Protein AF-A0A833PJH7-F1 (afdb_monomer_lite)

Foldseek 3Di:
DWDADPVQQWIADPPDPQWDWDWDDDPNFIKIKIWTARNVHRVDIWIFMDGADPVCRPVNVVCRSPPTDTDPPDDPPPPD

Structure (mmCIF, N/CA/C/O backbone):
data_AF-A0A833PJH7-F1
#
_entry.id   AF-A0A833PJH7-F1
#
loop_
_atom_site.group_PDB
_atom_site.id
_atom_site.type_symbol
_atom_site.label_atom_id
_atom_site.label_alt_id
_atom_site.label_comp_id
_atom_site.label_asym_id
_atom_site.label_entity_id
_atom_site.label_seq_id
_atom_site.pdbx_PDB_ins_code
_atom_site.Cartn_x
_atom_site.Cartn_y
_atom_site.Cartn_z
_atom_site.occupancy
_atom_site.B_iso_or_equiv
_atom_site.auth_seq_id
_atom_site.auth_comp_id
_atom_site.auth_asym_id
_atom_site.auth_atom_id
_atom_site.pdbx_PDB_model_num
ATOM 1 N N . MET A 1 1 ? -6.851 3.728 -11.181 1.00 67.50 1 MET A N 1
ATOM 2 C CA . MET A 1 1 ? -6.439 4.711 -10.170 1.00 67.50 1 MET A CA 1
ATOM 3 C C . MET A 1 1 ? -4.950 4.570 -9.991 1.00 67.50 1 MET A C 1
ATOM 5 O O . MET A 1 1 ? -4.473 3.479 -9.694 1.00 67.50 1 MET A O 1
ATOM 9 N N . ALA A 1 2 ? -4.236 5.668 -10.212 1.00 73.81 2 ALA A N 1
ATOM 10 C CA . ALA A 1 2 ? -2.807 5.751 -9.976 1.00 73.81 2 ALA A CA 1
ATOM 11 C C . ALA A 1 2 ? -2.559 6.786 -8.875 1.00 73.81 2 ALA A C 1
ATOM 13 O O . ALA A 1 2 ? -3.089 7.894 -8.947 1.00 73.81 2 ALA A O 1
ATOM 14 N N . LEU A 1 3 ? -1.792 6.412 -7.854 1.00 80.56 3 LEU A N 1
ATOM 15 C CA . LEU A 1 3 ? -1.382 7.278 -6.753 1.00 80.56 3 LEU A CA 1
ATOM 16 C C . LEU A 1 3 ? 0.135 7.406 -6.764 1.00 80.56 3 LEU A C 1
ATOM 18 O O . LEU A 1 3 ? 0.858 6.417 -6.880 1.00 80.56 3 LEU A O 1
ATOM 22 N N . VAL A 1 4 ? 0.617 8.635 -6.627 1.00 80.50 4 VAL A N 1
ATOM 23 C CA . VAL A 1 4 ? 2.046 8.947 -6.615 1.00 80.50 4 VAL A CA 1
ATOM 24 C C . VAL A 1 4 ? 2.331 9.780 -5.384 1.00 80.50 4 VAL A C 1
ATOM 26 O O . VAL A 1 4 ? 1.644 10.771 -5.148 1.00 80.50 4 VAL A O 1
ATOM 29 N N . ILE A 1 5 ? 3.355 9.400 -4.625 1.00 78.25 5 ILE A N 1
ATOM 30 C CA . ILE A 1 5 ? 3.893 10.250 -3.564 1.00 78.25 5 ILE A CA 1
ATOM 31 C C . ILE A 1 5 ? 5.307 10.703 -3.929 1.00 78.25 5 ILE A C 1
ATOM 33 O O . ILE A 1 5 ? 6.212 9.891 -4.132 1.00 78.25 5 ILE A O 1
ATOM 37 N N . ASP A 1 6 ? 5.512 12.017 -4.009 1.00 67.75 6 ASP A N 1
ATOM 38 C CA . ASP A 1 6 ? 6.815 12.575 -4.388 1.00 67.75 6 ASP A CA 1
ATOM 39 C C . ASP A 1 6 ? 7.855 12.460 -3.263 1.00 67.75 6 ASP A C 1
ATOM 41 O O . ASP A 1 6 ? 9.027 12.238 -3.550 1.00 67.75 6 ASP A O 1
ATOM 45 N N . ASN A 1 7 ? 7.438 12.497 -1.990 1.00 65.75 7 ASN A N 1
ATOM 46 C CA . ASN A 1 7 ? 8.350 12.362 -0.842 1.00 65.75 7 ASN A CA 1
ATOM 47 C C . ASN A 1 7 ? 8.921 10.945 -0.660 1.00 65.75 7 ASN A C 1
ATOM 49 O O . ASN A 1 7 ? 10.007 10.788 -0.110 1.00 65.75 7 ASN A O 1
ATOM 53 N N . GLY A 1 8 ? 8.187 9.912 -1.082 1.00 60.47 8 GLY A N 1
ATOM 54 C C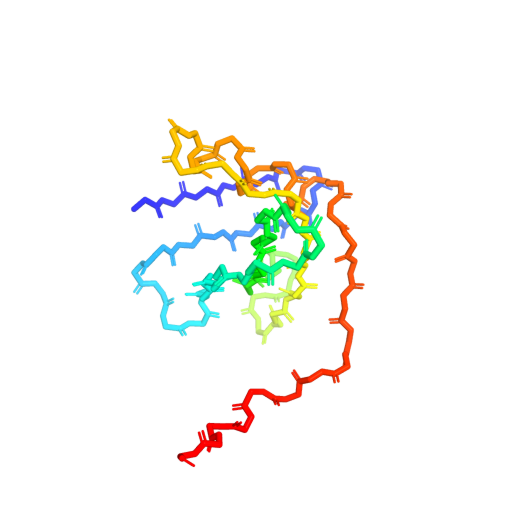A . GLY A 1 8 ? 8.598 8.512 -0.922 1.00 60.47 8 GLY A CA 1
ATOM 55 C C . GLY A 1 8 ? 9.127 7.871 -2.199 1.00 60.47 8 GLY A C 1
ATOM 56 O O . GLY A 1 8 ? 9.556 6.720 -2.155 1.00 60.47 8 GLY A O 1
ATOM 57 N N . HIS A 1 9 ? 9.066 8.583 -3.331 1.00 79.81 9 HIS A N 1
ATOM 58 C CA . HIS A 1 9 ? 9.283 8.016 -4.662 1.00 79.81 9 HIS A CA 1
ATOM 59 C C . HIS A 1 9 ? 8.451 6.743 -4.892 1.00 79.81 9 HIS A C 1
ATOM 61 O O . HIS A 1 9 ? 8.919 5.826 -5.551 1.00 79.81 9 HIS A O 1
ATOM 67 N N . LEU A 1 10 ? 7.234 6.650 -4.346 1.00 85.25 10 LEU A N 1
ATOM 68 C CA . LEU A 1 10 ? 6.388 5.468 -4.522 1.00 85.25 10 LEU A CA 1
ATOM 69 C C . LEU A 1 10 ? 5.276 5.747 -5.523 1.00 85.25 10 LEU A C 1
ATOM 71 O O . LEU A 1 10 ? 4.617 6.789 -5.479 1.00 85.25 10 LEU A O 1
ATOM 75 N N . LEU A 1 11 ? 5.061 4.769 -6.391 1.00 88.25 11 LEU A N 1
ATOM 76 C CA . LEU A 1 11 ? 3.975 4.714 -7.351 1.00 88.25 11 LEU A CA 1
ATOM 77 C C . LEU A 1 11 ? 3.085 3.514 -7.025 1.00 88.25 11 LEU A C 1
ATOM 79 O O . LEU A 1 11 ? 3.561 2.392 -6.848 1.00 88.25 11 LEU A O 1
ATOM 83 N N . TYR A 1 12 ? 1.786 3.764 -6.975 1.00 87.25 12 TYR A N 1
ATOM 84 C CA . TYR A 1 12 ? 0.751 2.748 -7.002 1.00 87.25 12 TYR A CA 1
ATOM 85 C C . TYR A 1 12 ? -0.055 2.921 -8.284 1.00 87.25 12 TYR A C 1
ATOM 87 O O . TYR A 1 12 ? -0.563 4.011 -8.524 1.00 87.25 12 TYR A O 1
ATOM 95 N N . ASP A 1 13 ? -0.218 1.871 -9.079 1.00 86.12 13 ASP A N 1
ATOM 96 C CA . ASP A 1 13 ? -1.169 1.851 -10.193 1.00 86.12 13 ASP A CA 1
ATOM 97 C C . ASP A 1 13 ? -1.963 0.552 -10.128 1.00 86.12 13 ASP A C 1
ATOM 99 O O . ASP A 1 13 ? -1.385 -0.526 -10.206 1.00 86.12 13 ASP A O 1
ATOM 103 N N . GLU A 1 14 ? -3.284 0.634 -9.969 1.00 83.31 14 GLU A N 1
ATOM 104 C CA . GLU A 1 14 ? -4.123 -0.569 -9.900 1.00 83.31 14 GLU A CA 1
ATOM 105 C C . GLU A 1 14 ? -4.114 -1.400 -11.195 1.00 83.31 14 GLU A C 1
ATOM 107 O O . GLU A 1 14 ? -4.487 -2.569 -11.163 1.00 83.31 14 GLU A O 1
ATOM 112 N N . ASN A 1 15 ? -3.710 -0.806 -12.325 1.00 84.62 15 ASN A N 1
ATOM 113 C CA . ASN A 1 15 ? -3.610 -1.503 -13.608 1.00 84.62 15 ASN A CA 1
ATOM 114 C C . ASN A 1 15 ? -2.244 -2.176 -13.820 1.00 84.62 15 ASN A C 1
ATOM 116 O O . ASN A 1 15 ? -2.071 -2.884 -14.810 1.00 84.62 15 ASN A O 1
ATOM 120 N N . ASP A 1 16 ? -1.265 -1.934 -12.942 1.00 84.62 16 ASP A N 1
ATOM 121 C CA . ASP A 1 16 ? 0.055 -2.556 -13.029 1.00 84.62 16 ASP A CA 1
ATOM 122 C C . ASP A 1 16 ? 0.078 -3.843 -12.198 1.00 84.62 16 ASP A C 1
ATOM 124 O O . ASP A 1 16 ? -0.118 -3.818 -10.984 1.00 84.62 16 ASP A O 1
ATOM 128 N N . ASP A 1 17 ? 0.382 -4.975 -12.837 1.00 84.19 17 ASP A N 1
ATOM 129 C CA . ASP A 1 17 ? 0.433 -6.294 -12.188 1.00 84.19 17 ASP A CA 1
ATOM 130 C C . ASP A 1 17 ? 1.410 -6.367 -10.998 1.00 84.19 17 ASP A C 1
ATOM 132 O O . ASP A 1 17 ? 1.305 -7.264 -10.149 1.00 84.19 17 ASP A O 1
ATOM 136 N N . ARG A 1 18 ? 2.380 -5.446 -10.920 1.00 83.75 18 ARG A N 1
ATOM 137 C CA . ARG A 1 18 ? 3.343 -5.347 -9.813 1.00 83.75 18 ARG A CA 1
ATOM 138 C C . ARG A 1 18 ? 2.737 -4.685 -8.581 1.00 83.75 18 ARG A C 1
ATOM 140 O O . ARG A 1 18 ? 3.176 -4.962 -7.463 1.00 83.75 18 ARG A O 1
ATOM 147 N N . CYS A 1 19 ? 1.741 -3.826 -8.768 1.00 88.31 19 CYS A N 1
ATOM 148 C CA . CYS A 1 19 ? 1.056 -3.127 -7.698 1.00 88.31 19 CYS A CA 1
ATOM 149 C C . CYS A 1 19 ? -0.122 -3.960 -7.198 1.00 88.31 19 CYS A C 1
ATOM 151 O O . CYS A 1 19 ? -1.091 -4.216 -7.902 1.00 88.31 19 CYS A O 1
ATOM 153 N N . LYS A 1 20 ? -0.045 -4.401 -5.943 1.00 87.88 20 LYS A N 1
ATOM 154 C CA . LYS A 1 20 ? -1.090 -5.224 -5.323 1.00 87.88 20 LYS A CA 1
ATOM 155 C C . LYS A 1 20 ? -1.396 -4.715 -3.939 1.00 87.88 20 LYS A C 1
ATOM 157 O O . LYS A 1 20 ? -0.477 -4.456 -3.168 1.00 87.88 20 LYS A O 1
ATOM 162 N N . VAL A 1 21 ? -2.677 -4.630 -3.612 1.00 89.25 21 VAL A N 1
ATOM 163 C CA . VAL A 1 21 ? -3.137 -4.283 -2.270 1.00 89.25 21 VAL A CA 1
ATOM 164 C C . VAL A 1 21 ? -4.028 -5.390 -1.754 1.00 89.25 21 VAL A C 1
ATOM 166 O O . VAL A 1 21 ? -4.911 -5.882 -2.450 1.00 89.25 21 VAL A O 1
ATOM 169 N N . PHE A 1 22 ? -3.794 -5.782 -0.513 1.00 89.19 22 PHE A N 1
ATOM 170 C CA . PHE A 1 22 ? -4.599 -6.771 0.170 1.00 89.19 22 PHE A CA 1
ATOM 171 C C . PHE A 1 22 ? -4.918 -6.302 1.578 1.00 89.19 22 PHE A C 1
ATOM 173 O O . PHE A 1 22 ? -4.094 -5.711 2.269 1.00 89.19 22 PHE A O 1
ATOM 180 N N . VAL A 1 23 ? -6.148 -6.563 1.998 1.00 91.56 23 VAL A N 1
ATOM 181 C CA . VAL A 1 23 ? -6.665 -6.106 3.283 1.00 91.56 23 VAL A CA 1
ATOM 182 C C . VAL A 1 23 ? -6.861 -7.318 4.177 1.00 91.56 23 VAL A C 1
ATOM 184 O O . VAL A 1 23 ? -7.466 -8.313 3.772 1.00 91.56 23 VAL A O 1
ATOM 187 N N . LYS A 1 24 ? -6.344 -7.253 5.401 1.00 90.12 24 LYS A N 1
ATOM 188 C CA . LYS A 1 24 ? -6.547 -8.276 6.428 1.00 90.12 24 LYS A CA 1
ATOM 189 C C . LYS A 1 24 ? -7.061 -7.628 7.700 1.00 90.12 24 LYS A C 1
ATOM 191 O O . LYS A 1 24 ? -6.625 -6.547 8.081 1.00 90.12 24 LYS A O 1
ATOM 196 N N . GLN A 1 25 ? -7.982 -8.309 8.368 1.00 91.31 25 GLN A N 1
ATOM 197 C CA . GLN A 1 25 ? -8.444 -7.905 9.686 1.00 91.31 25 GLN A CA 1
ATOM 198 C C . GLN A 1 25 ? -7.573 -8.560 10.758 1.00 91.31 25 GLN A C 1
ATOM 200 O O . GLN A 1 25 ? -7.295 -9.755 10.689 1.00 91.31 25 GLN A O 1
ATOM 205 N N . SER A 1 26 ? -7.162 -7.789 11.757 1.00 88.19 26 SER A N 1
ATOM 206 C CA . SER A 1 26 ? -6.468 -8.288 12.941 1.00 88.19 26 SER A CA 1
ATOM 207 C C . SER A 1 26 ? -6.873 -7.460 14.154 1.00 88.19 26 SER A C 1
ATOM 209 O O . SER A 1 26 ? -6.972 -6.238 14.065 1.00 88.19 26 SER A O 1
ATOM 211 N N . GLN A 1 27 ? -7.142 -8.121 15.283 1.00 86.69 27 GLN A N 1
ATOM 212 C CA . GLN A 1 27 ? -7.504 -7.470 16.554 1.00 86.69 27 GLN A CA 1
ATOM 213 C C . GLN A 1 27 ? -8.629 -6.418 16.421 1.00 86.69 27 GLN A C 1
ATOM 215 O O . GLN A 1 27 ? -8.573 -5.346 17.016 1.00 86.69 27 GLN A O 1
ATOM 220 N N . GLY A 1 28 ? -9.646 -6.703 15.599 1.00 89.88 28 GLY A N 1
ATOM 221 C CA . GLY A 1 28 ? -10.789 -5.804 15.390 1.00 89.88 28 GLY A CA 1
ATOM 222 C C . GLY A 1 28 ? -10.523 -4.601 14.474 1.00 89.88 28 GLY A C 1
ATOM 223 O O . GLY A 1 28 ? -11.432 -3.808 14.258 1.00 89.88 28 GLY A O 1
ATOM 224 N N . MET A 1 29 ? -9.327 -4.478 13.891 1.00 90.81 29 MET A N 1
ATOM 225 C CA . MET A 1 29 ? -8.960 -3.415 12.951 1.00 90.81 29 MET A CA 1
ATOM 226 C C . MET A 1 29 ? -8.597 -3.988 11.579 1.00 90.81 29 MET A C 1
ATOM 228 O O . MET A 1 29 ? -8.110 -5.113 11.470 1.00 90.81 29 MET A O 1
ATOM 232 N N . LEU A 1 30 ? -8.841 -3.215 10.521 1.00 93.44 30 LEU A N 1
ATOM 233 C CA . LEU A 1 30 ? -8.425 -3.558 9.164 1.00 93.44 30 LEU A CA 1
ATOM 234 C C . LEU A 1 30 ? -7.045 -2.971 8.879 1.00 93.44 30 LEU A C 1
ATOM 236 O O . LEU A 1 30 ? -6.765 -1.813 9.196 1.00 93.44 30 LEU A O 1
ATOM 240 N N . PHE A 1 31 ? -6.205 -3.777 8.245 1.00 91.88 31 PHE A N 1
ATOM 241 C CA . PHE A 1 31 ? -4.876 -3.400 7.801 1.00 91.88 31 PHE A CA 1
ATOM 242 C C . PHE A 1 31 ? -4.746 -3.654 6.308 1.00 91.88 31 PHE A C 1
ATOM 244 O O . PHE A 1 31 ? -5.100 -4.727 5.821 1.00 91.88 31 PHE A O 1
ATOM 251 N N . GLY A 1 32 ? -4.256 -2.647 5.599 1.00 92.19 32 GLY A N 1
ATOM 252 C CA . GLY A 1 32 ? -3.965 -2.693 4.179 1.00 92.19 32 GLY A CA 1
ATOM 253 C C . GLY A 1 32 ? -2.485 -2.955 3.990 1.00 92.19 32 GLY A C 1
ATOM 254 O O . GLY A 1 32 ? -1.647 -2.369 4.674 1.00 92.19 32 GLY A O 1
ATOM 255 N N . PHE A 1 33 ? -2.182 -3.840 3.060 1.00 91.38 33 PHE A N 1
ATOM 256 C CA . PHE A 1 33 ? -0.847 -4.280 2.717 1.00 91.38 33 PHE A CA 1
ATOM 257 C C . PHE A 1 33 ? -0.661 -4.045 1.229 1.00 91.38 33 PHE A C 1
ATOM 259 O O . PHE A 1 33 ? -1.341 -4.671 0.421 1.00 91.38 33 PHE A O 1
ATOM 266 N N . GLY A 1 34 ? 0.208 -3.106 0.876 1.00 89.94 34 GLY A N 1
ATOM 267 C CA . GLY A 1 34 ? 0.410 -2.658 -0.494 1.00 89.94 34 GLY A CA 1
ATOM 268 C C . GLY A 1 34 ? 1.808 -2.974 -1.008 1.00 89.94 34 GLY A C 1
ATOM 269 O O . GLY A 1 34 ? 2.795 -2.897 -0.270 1.00 89.94 34 GLY A O 1
ATOM 270 N N . VAL A 1 35 ? 1.882 -3.316 -2.288 1.00 90.25 35 VAL A N 1
ATOM 271 C CA . VAL A 1 35 ? 3.103 -3.406 -3.085 1.00 90.25 35 VAL A CA 1
ATOM 272 C C . VAL A 1 35 ? 3.108 -2.227 -4.050 1.00 90.25 35 VAL A C 1
ATOM 274 O O . VAL A 1 35 ? 2.137 -1.996 -4.768 1.00 90.25 35 VAL A O 1
ATOM 277 N N . PHE A 1 36 ? 4.199 -1.477 -4.035 1.00 90.00 36 PHE A N 1
ATOM 278 C CA . PHE A 1 36 ? 4.363 -0.197 -4.708 1.00 90.00 36 PHE A CA 1
ATOM 279 C C . PHE A 1 36 ? 5.648 -0.220 -5.524 1.00 90.00 36 PHE A C 1
ATOM 281 O O . PHE A 1 36 ? 6.617 -0.867 -5.132 1.00 90.00 36 PHE A O 1
ATOM 288 N N . ILE A 1 37 ? 5.675 0.493 -6.640 1.00 88.94 37 ILE A N 1
ATOM 289 C CA . ILE A 1 37 ? 6.864 0.617 -7.482 1.00 88.94 37 ILE A CA 1
ATOM 290 C C . ILE A 1 37 ? 7.716 1.770 -6.958 1.00 88.94 37 ILE A C 1
ATOM 292 O O . ILE A 1 37 ? 7.193 2.844 -6.652 1.00 88.94 37 ILE A O 1
ATOM 296 N N . ASP A 1 38 ? 9.026 1.555 -6.866 1.00 86.12 38 ASP A N 1
ATOM 297 C CA . ASP A 1 38 ? 9.966 2.629 -6.571 1.00 86.12 38 ASP A CA 1
ATOM 298 C C . ASP A 1 38 ? 10.244 3.447 -7.846 1.00 86.12 38 ASP A C 1
ATOM 300 O O . ASP A 1 38 ? 10.725 2.941 -8.853 1.00 86.12 38 ASP A O 1
ATOM 304 N N . LYS A 1 39 ? 9.923 4.737 -7.829 1.00 81.75 39 LYS A N 1
ATOM 305 C CA . LYS A 1 39 ? 10.120 5.673 -8.944 1.00 81.75 39 LYS A CA 1
ATOM 306 C C . LYS A 1 39 ? 11.603 5.985 -9.176 1.00 81.75 39 LYS A C 1
ATOM 308 O O . LYS A 1 39 ? 11.973 6.324 -10.296 1.00 81.75 39 LYS A O 1
ATOM 313 N N . GLY A 1 40 ? 12.441 5.886 -8.143 1.00 80.62 40 GLY A N 1
ATOM 314 C CA . GLY A 1 40 ? 13.897 5.987 -8.251 1.00 80.62 40 GLY A CA 1
ATOM 315 C C . GLY A 1 40 ? 14.527 4.738 -8.871 1.00 80.62 40 GLY A C 1
ATOM 316 O O . GLY A 1 40 ? 15.531 4.849 -9.572 1.00 80.62 40 GLY A O 1
ATOM 317 N N . CYS A 1 41 ? 13.914 3.569 -8.680 1.00 80.38 41 CYS A N 1
ATOM 318 C CA . CYS A 1 41 ? 14.329 2.310 -9.291 1.00 80.38 41 CYS A CA 1
ATOM 319 C C . CYS A 1 41 ? 13.102 1.498 -9.759 1.00 80.38 41 CYS A C 1
ATOM 321 O O . CYS A 1 41 ? 12.646 0.615 -9.036 1.00 80.38 41 CYS A O 1
ATOM 323 N N . PRO A 1 42 ? 12.562 1.744 -10.973 1.00 77.56 42 PRO A N 1
ATOM 324 C CA . PRO A 1 42 ? 11.304 1.137 -11.441 1.00 77.56 42 PRO A CA 1
ATOM 325 C C . PRO A 1 42 ? 11.308 -0.394 -11.557 1.00 77.56 42 PRO A C 1
ATOM 327 O O . PRO A 1 42 ? 10.255 -1.001 -11.762 1.00 77.56 42 PRO A O 1
ATOM 330 N N . SER A 1 43 ? 12.485 -1.021 -11.480 1.00 81.25 43 SER A N 1
ATOM 331 C CA . SER A 1 43 ? 12.657 -2.474 -11.398 1.00 81.25 43 SER A CA 1
ATOM 332 C C . SER A 1 43 ? 12.398 -3.035 -9.999 1.00 81.25 43 SER A C 1
ATOM 334 O O . SER A 1 43 ? 12.222 -4.242 -9.859 1.00 81.25 43 SER A O 1
ATOM 336 N N . GLU A 1 44 ? 12.382 -2.190 -8.970 1.00 84.00 44 GLU A N 1
ATOM 337 C CA . GLU A 1 44 ? 12.156 -2.587 -7.589 1.00 84.00 44 GLU A CA 1
ATOM 338 C C . GLU A 1 44 ? 10.732 -2.277 -7.132 1.00 84.00 44 GLU A C 1
ATOM 340 O O . GLU A 1 44 ? 10.152 -1.223 -7.408 1.00 84.00 44 GLU A O 1
ATOM 345 N N . THR A 1 45 ? 10.180 -3.215 -6.367 1.00 88.25 45 THR A N 1
ATOM 346 C CA . THR A 1 45 ? 8.922 -3.025 -5.654 1.00 88.25 45 THR A CA 1
ATOM 347 C C . THR A 1 45 ? 9.186 -2.924 -4.165 1.00 88.25 45 THR A C 1
ATOM 349 O O . THR A 1 45 ? 9.852 -3.786 -3.587 1.00 88.25 45 THR A O 1
ATOM 352 N N . LYS A 1 46 ? 8.593 -1.928 -3.520 1.00 87.25 46 LYS A N 1
ATOM 353 C CA . LYS A 1 46 ? 8.586 -1.784 -2.071 1.00 87.25 46 LYS A CA 1
ATOM 354 C C . LYS A 1 46 ? 7.237 -2.195 -1.519 1.00 87.25 46 LYS A C 1
ATOM 356 O O . LYS A 1 46 ? 6.196 -1.978 -2.131 1.00 87.25 46 LYS A O 1
ATOM 361 N N . LYS A 1 47 ? 7.257 -2.808 -0.345 1.00 89.81 47 LYS A N 1
ATOM 362 C CA . LYS A 1 47 ? 6.053 -3.320 0.293 1.00 89.81 47 LYS A CA 1
ATOM 363 C C . LYS A 1 47 ? 5.844 -2.584 1.616 1.00 89.81 47 LYS A C 1
ATOM 365 O O . LYS A 1 47 ? 6.778 -2.477 2.415 1.00 89.81 47 LYS A O 1
ATOM 370 N N . TYR A 1 48 ? 4.625 -2.113 1.848 1.00 91.44 48 TYR A N 1
ATOM 371 C CA . TYR A 1 48 ? 4.252 -1.365 3.049 1.00 91.44 48 TYR A CA 1
ATOM 372 C C . TYR A 1 48 ? 2.906 -1.820 3.592 1.00 91.44 48 TYR A C 1
ATOM 374 O O . TYR A 1 48 ? 2.092 -2.403 2.873 1.00 91.44 48 TYR A O 1
ATOM 382 N N . TRP A 1 49 ? 2.660 -1.530 4.864 1.00 91.94 49 TRP A N 1
ATOM 383 C CA . TRP A 1 49 ? 1.400 -1.831 5.522 1.00 91.94 49 TRP A CA 1
ATOM 384 C C . TRP A 1 49 ? 0.961 -0.740 6.489 1.00 91.94 49 TRP A C 1
ATOM 386 O O . TRP A 1 49 ? 1.769 0.030 7.006 1.00 91.94 49 TRP A O 1
ATOM 396 N N . GLY A 1 50 ? -0.337 -0.682 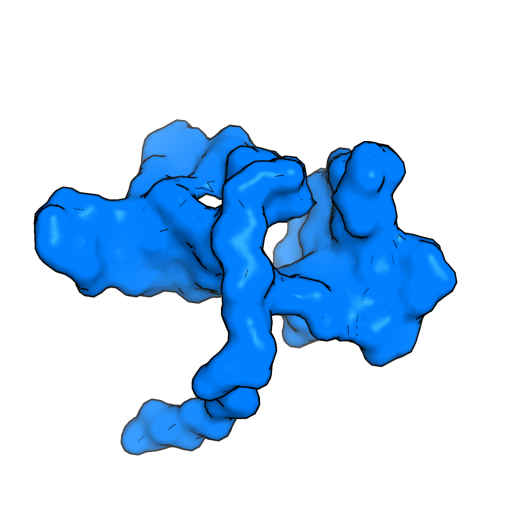6.758 1.00 92.25 50 GLY A N 1
ATOM 397 C CA . GLY A 1 50 ? -0.913 0.297 7.672 1.00 92.25 50 GLY A CA 1
ATOM 398 C C . GLY A 1 50 ? -2.411 0.108 7.845 1.00 92.25 50 GLY A C 1
ATOM 399 O O . GLY A 1 50 ? -2.982 -0.878 7.385 1.00 92.25 50 GLY A O 1
ATOM 400 N N . LYS A 1 51 ? -3.057 1.036 8.553 1.00 93.06 51 LYS A N 1
ATOM 401 C CA . LYS A 1 51 ? -4.504 0.978 8.804 1.00 93.06 51 LYS A CA 1
ATOM 402 C C . LYS A 1 51 ? -5.290 1.132 7.502 1.00 93.06 51 LYS A C 1
ATOM 404 O O . LYS A 1 51 ? -4.913 1.926 6.645 1.00 93.06 51 LYS A O 1
ATOM 409 N N . TRP A 1 52 ? -6.396 0.404 7.396 1.00 93.62 52 TRP A N 1
ATOM 410 C CA . TRP A 1 52 ? -7.291 0.449 6.245 1.00 93.62 52 TRP A CA 1
ATOM 411 C C . TRP A 1 52 ? -8.704 0.866 6.635 1.00 93.62 52 TRP A C 1
ATOM 413 O O . TRP A 1 52 ? -9.259 0.366 7.612 1.00 93.62 52 TRP A O 1
ATOM 423 N N . ASP A 1 53 ? -9.296 1.737 5.827 1.00 92.06 53 ASP A N 1
ATOM 424 C CA . ASP A 1 53 ? -10.700 2.123 5.895 1.00 92.06 53 ASP A CA 1
ATOM 425 C C . ASP A 1 53 ? -11.343 1.960 4.512 1.00 92.06 53 ASP A C 1
ATOM 427 O O . ASP A 1 53 ? -10.960 2.627 3.550 1.00 92.06 53 ASP A O 1
ATOM 431 N N . TRP A 1 54 ? -12.350 1.089 4.415 1.00 89.06 54 TRP A N 1
ATOM 432 C CA . TRP A 1 54 ? -13.100 0.859 3.176 1.00 89.06 54 TRP A CA 1
ATOM 433 C C . TRP A 1 54 ? -13.873 2.087 2.699 1.00 89.06 54 TRP A C 1
ATOM 435 O O . TRP A 1 54 ? -14.091 2.226 1.497 1.00 89.06 54 TRP A O 1
ATOM 445 N N . ASN A 1 55 ? -14.248 2.986 3.613 1.00 91.81 55 ASN A N 1
ATOM 446 C CA . ASN A 1 55 ? -14.917 4.233 3.252 1.00 91.81 55 ASN A CA 1
ATOM 447 C C . ASN A 1 55 ? -13.944 5.244 2.628 1.00 91.81 55 ASN A C 1
ATOM 449 O O . ASN A 1 55 ? -14.382 6.165 1.949 1.00 91.81 55 ASN A O 1
ATOM 453 N N . ASN A 1 56 ? -12.633 5.078 2.850 1.00 89.25 56 ASN A N 1
ATOM 454 C CA . ASN A 1 56 ? -11.585 5.993 2.401 1.00 89.25 56 ASN A CA 1
ATOM 455 C C . ASN A 1 56 ? -10.334 5.219 1.955 1.00 89.25 56 ASN A C 1
ATOM 457 O O . ASN A 1 56 ? -9.253 5.340 2.544 1.00 89.25 56 ASN A O 1
ATOM 461 N N . GLN A 1 57 ? -10.479 4.409 0.906 1.00 90.12 57 GLN A N 1
ATOM 462 C CA . GLN A 1 57 ? -9.407 3.540 0.406 1.00 90.12 57 GLN A CA 1
ATOM 463 C C . GLN A 1 57 ? -8.200 4.345 -0.085 1.00 90.12 57 GLN A C 1
ATOM 465 O O . GLN A 1 57 ? -7.067 4.041 0.275 1.00 90.12 57 GLN A O 1
ATOM 470 N N . GLU A 1 58 ? -8.442 5.420 -0.837 1.00 88.50 58 GLU A N 1
ATOM 471 C CA . GLU A 1 58 ? -7.391 6.293 -1.371 1.00 88.50 58 GLU A CA 1
ATOM 472 C C . GLU A 1 58 ? -6.548 6.921 -0.256 1.00 88.50 58 GLU A C 1
ATOM 474 O O . GLU A 1 58 ? -5.323 6.820 -0.251 1.00 88.50 58 GLU A O 1
ATOM 479 N N . LYS A 1 59 ? -7.210 7.486 0.759 1.00 89.56 59 LYS A N 1
ATOM 480 C CA . LYS A 1 59 ? -6.536 8.065 1.926 1.00 89.56 59 LYS A CA 1
ATOM 481 C C . LYS A 1 59 ? -5.765 7.009 2.717 1.00 89.56 59 LYS A C 1
ATOM 483 O O . LYS A 1 59 ? -4.688 7.289 3.235 1.00 89.56 59 LYS A O 1
ATOM 488 N N . SER A 1 60 ? -6.315 5.800 2.815 1.00 91.44 60 SER A N 1
ATOM 489 C CA . SER A 1 60 ? -5.646 4.675 3.472 1.00 91.44 60 SER A CA 1
ATOM 490 C C . SER A 1 60 ? -4.368 4.284 2.726 1.00 91.44 60 SER A C 1
ATOM 492 O O . SER A 1 60 ?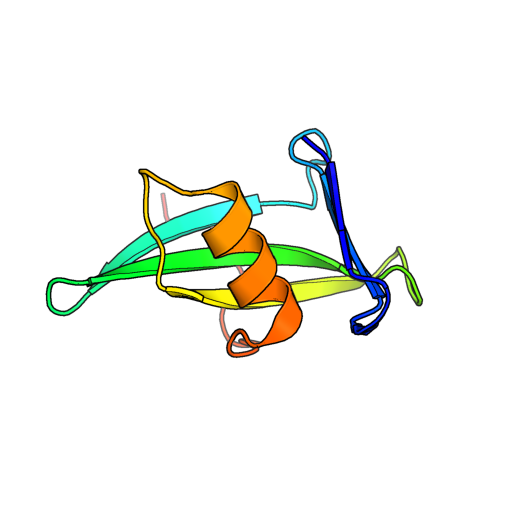 -3.327 4.127 3.357 1.00 91.44 60 SER A O 1
ATOM 494 N N . LEU A 1 61 ? -4.418 4.203 1.392 1.00 89.75 61 LEU A N 1
ATOM 495 C CA . LEU A 1 61 ? -3.252 3.934 0.547 1.00 89.75 61 LEU A CA 1
ATOM 496 C C . LEU A 1 61 ? -2.180 5.011 0.680 1.00 89.75 61 LEU A C 1
ATOM 498 O O . LEU A 1 61 ? -1.025 4.672 0.920 1.00 89.75 61 LEU A O 1
ATOM 502 N N . LEU A 1 62 ? -2.560 6.286 0.594 1.00 89.69 62 LEU A N 1
ATOM 503 C CA . LEU A 1 62 ? -1.628 7.402 0.766 1.00 89.69 62 LEU A CA 1
ATOM 504 C C . LEU A 1 62 ? -0.926 7.336 2.127 1.00 89.69 62 LEU A C 1
ATOM 506 O O . LEU A 1 62 ? 0.299 7.363 2.183 1.00 89.69 62 LEU A O 1
ATOM 510 N N . ASN A 1 63 ? -1.676 7.114 3.212 1.00 89.94 63 ASN A N 1
ATOM 511 C CA . ASN A 1 63 ? -1.092 6.970 4.547 1.00 89.94 63 ASN A CA 1
ATOM 512 C C . ASN A 1 63 ? -0.099 5.797 4.640 1.00 89.94 63 ASN A C 1
ATOM 514 O O . ASN A 1 63 ? 0.923 5.915 5.320 1.00 89.94 63 ASN A O 1
ATOM 518 N N . ILE A 1 64 ? -0.394 4.671 3.976 1.00 90.81 64 ILE A N 1
ATOM 519 C CA . ILE A 1 64 ? 0.493 3.499 3.910 1.00 90.81 64 ILE A CA 1
ATOM 520 C C . ILE A 1 64 ? 1.768 3.828 3.127 1.00 90.81 64 ILE A C 1
ATOM 522 O O . ILE A 1 64 ? 2.853 3.434 3.545 1.00 90.81 64 ILE A O 1
ATOM 526 N N . MET A 1 65 ? 1.654 4.558 2.018 1.00 87.56 65 MET A N 1
ATOM 527 C CA . MET A 1 65 ? 2.801 4.967 1.208 1.00 87.56 65 MET A CA 1
ATOM 528 C C . MET A 1 65 ? 3.687 5.982 1.949 1.00 87.56 65 MET A C 1
ATOM 530 O O . MET A 1 65 ? 4.909 5.892 1.867 1.00 87.56 65 MET A O 1
ATOM 534 N N . GLU A 1 66 ? 3.097 6.930 2.682 1.00 87.88 66 GLU A N 1
ATOM 535 C CA . GLU A 1 66 ? 3.835 8.003 3.366 1.00 87.88 66 GLU A CA 1
ATOM 536 C C . GLU A 1 66 ? 4.440 7.581 4.709 1.00 87.88 66 GLU A C 1
ATOM 538 O O . GLU A 1 66 ? 5.550 7.986 5.049 1.00 87.88 66 GLU A O 1
ATOM 543 N N . SER A 1 67 ? 3.700 6.802 5.500 1.00 85.81 67 SER A N 1
ATOM 544 C CA . SE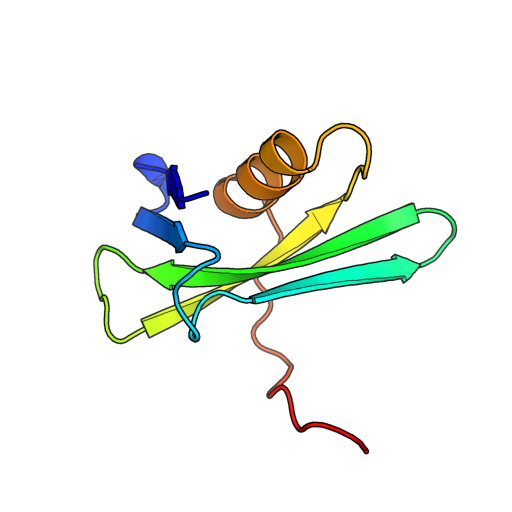R A 1 67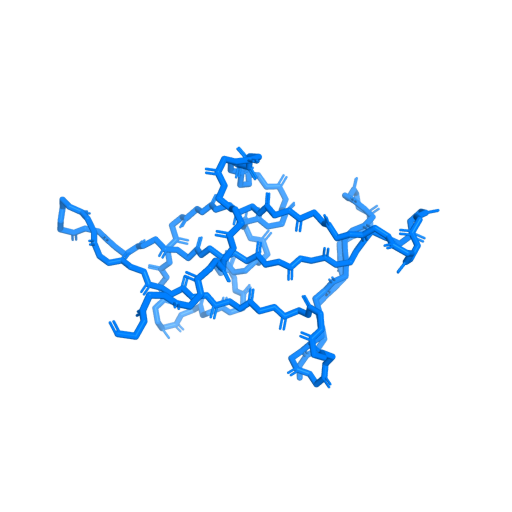 ? 4.032 6.525 6.908 1.00 85.81 67 SER A CA 1
ATOM 545 C C . SER A 1 67 ? 3.831 5.065 7.316 1.00 85.81 67 SER A C 1
ATOM 547 O O . SER A 1 67 ? 3.946 4.723 8.495 1.00 85.81 67 SER A O 1
ATOM 549 N N . GLY A 1 68 ? 3.506 4.198 6.356 1.00 87.19 68 GLY A N 1
ATOM 550 C CA . GLY A 1 68 ? 3.284 2.784 6.611 1.00 87.19 68 GLY A CA 1
ATOM 551 C C . GLY A 1 68 ? 4.540 2.076 7.106 1.00 87.19 68 GLY A C 1
ATOM 552 O O . GLY A 1 68 ? 5.677 2.453 6.815 1.00 87.19 68 GLY A O 1
ATOM 553 N N . GLY A 1 69 ? 4.327 0.988 7.840 1.00 87.44 69 GLY A N 1
ATOM 554 C CA . GLY A 1 69 ? 5.409 0.092 8.209 1.00 87.44 69 GLY A CA 1
ATOM 555 C C . GLY A 1 69 ? 5.950 -0.597 6.961 1.00 87.44 69 GLY A C 1
ATOM 556 O O . GLY A 1 69 ? 5.188 -1.194 6.201 1.00 87.44 69 GLY A O 1
ATOM 557 N N . LYS A 1 70 ? 7.266 -0.545 6.741 1.00 87.50 70 LYS A N 1
ATOM 558 C CA . LYS A 1 70 ? 7.904 -1.415 5.749 1.00 87.50 70 LYS A CA 1
ATOM 559 C C . LYS A 1 70 ? 7.850 -2.852 6.260 1.00 87.50 70 LYS A C 1
ATOM 561 O O . LYS A 1 70 ? 8.019 -3.108 7.452 1.00 87.50 70 LYS A O 1
ATOM 566 N N . TRP A 1 71 ? 7.642 -3.793 5.355 1.00 83.00 71 TRP A N 1
ATOM 567 C CA . TRP A 1 71 ? 7.752 -5.212 5.668 1.00 83.00 71 TRP A CA 1
ATOM 568 C C . TRP A 1 71 ? 8.534 -5.951 4.580 1.00 83.00 71 TRP A C 1
ATOM 570 O O . TRP A 1 71 ? 8.225 -5.893 3.394 1.00 83.00 71 TRP A O 1
ATOM 580 N N . ASP A 1 72 ? 9.586 -6.646 4.993 1.00 69.00 72 ASP A N 1
ATOM 581 C CA . ASP A 1 72 ? 10.458 -7.405 4.089 1.00 69.00 72 ASP A CA 1
ATOM 582 C C . ASP A 1 72 ? 10.152 -8.922 4.130 1.00 69.00 72 ASP A C 1
ATOM 584 O O . ASP A 1 72 ? 10.773 -9.707 3.425 1.00 69.00 72 ASP A O 1
ATOM 588 N N . GLY A 1 73 ? 9.179 -9.355 4.945 1.00 55.25 73 GLY A N 1
ATOM 589 C CA . GLY A 1 73 ? 9.107 -10.729 5.467 1.00 55.25 73 GLY A CA 1
ATOM 590 C C . GLY A 1 73 ? 8.135 -11.716 4.816 1.00 55.25 73 GLY A C 1
ATOM 591 O O . GLY A 1 73 ? 7.833 -12.732 5.432 1.00 55.25 73 GLY A O 1
ATOM 592 N N . TRP A 1 74 ? 7.614 -11.463 3.617 1.00 50.72 74 TRP A N 1
ATOM 593 C CA . TRP A 1 74 ? 6.755 -12.443 2.941 1.00 50.72 74 TRP A CA 1
ATOM 594 C C . TRP A 1 74 ? 6.925 -12.344 1.421 1.00 50.72 74 TRP A C 1
ATOM 596 O O . TRP A 1 74 ? 6.543 -11.357 0.773 1.00 50.72 74 TRP A O 1
ATOM 606 N N . GLU A 1 75 ? 7.540 -13.372 0.837 1.00 50.75 75 GLU A N 1
ATOM 607 C CA . GLU A 1 75 ? 7.235 -13.757 -0.536 1.00 50.75 75 GLU A CA 1
ATOM 608 C C . GLU A 1 75 ? 5.772 -14.190 -0.544 1.00 50.75 75 GLU A C 1
ATOM 610 O O . GLU A 1 75 ? 5.372 -15.028 0.263 1.00 50.75 75 GLU A O 1
ATOM 615 N N . VAL A 1 76 ? 4.963 -13.596 -1.422 1.00 52.88 76 VAL A N 1
ATOM 616 C CA . VAL A 1 76 ? 3.580 -14.030 -1.643 1.00 52.88 76 VAL A CA 1
ATOM 617 C C . VAL A 1 76 ? 3.615 -15.350 -2.393 1.00 52.88 76 VAL A C 1
ATOM 619 O O . VAL A 1 76 ? 3.275 -15.432 -3.565 1.00 52.88 76 VAL A O 1
ATOM 622 N N . ASN A 1 77 ? 4.071 -16.394 -1.710 1.00 44.62 77 ASN A N 1
ATOM 623 C CA . ASN A 1 77 ? 3.803 -17.749 -2.120 1.00 44.62 77 ASN A CA 1
ATOM 624 C C . ASN A 1 77 ? 2.294 -17.902 -1.967 1.00 44.62 77 ASN A C 1
ATOM 626 O O . ASN A 1 77 ? 1.769 -17.845 -0.855 1.00 44.62 77 ASN A O 1
ATOM 630 N N . ASN A 1 78 ? 1.598 -17.971 -3.103 1.00 41.34 78 ASN A N 1
ATOM 631 C CA . ASN A 1 78 ? 0.201 -18.371 -3.174 1.00 41.34 78 ASN A CA 1
ATOM 632 C C . ASN A 1 78 ? 0.078 -19.708 -2.441 1.00 41.34 78 ASN A C 1
ATOM 634 O O . ASN A 1 78 ? 0.359 -20.762 -3.010 1.00 41.34 78 ASN A O 1
ATOM 638 N N . VAL A 1 79 ? -0.275 -19.663 -1.160 1.00 40.38 79 VAL A N 1
ATOM 639 C CA . VAL A 1 79 ? -0.710 -20.856 -0.452 1.00 40.38 79 VAL A CA 1
ATOM 640 C C . VAL A 1 79 ? -2.127 -21.090 -0.955 1.00 40.38 79 VAL A C 1
ATOM 642 O O . VAL A 1 79 ? -3.043 -20.360 -0.573 1.00 40.38 79 VAL A O 1
ATOM 645 N N . ASN A 1 80 ? -2.230 -22.002 -1.925 1.00 37.91 80 ASN A N 1
ATOM 646 C CA . ASN A 1 80 ? -3.487 -22.591 -2.386 1.00 37.91 80 ASN A CA 1
ATOM 647 C C . ASN A 1 80 ? -4.289 -23.147 -1.207 1.00 37.91 80 ASN A C 1
ATOM 649 O O . ASN A 1 80 ? -3.655 -23.735 -0.298 1.00 37.91 80 ASN A O 1
#

Radius of gyration: 12.22 Å; chains: 1; bounding box: 29×35×30 Å

Sequence (80 aa):
MALVIDNGHLLYDENDDRCKVFVKQSQGMLFGFGVFIDKGCPSETKKYWGKWDWNNQEKSLLNIMESGGKWDGWEVNNVN

Organism: Acinetobacter bereziniae (NCBI:txid106648)

pLDDT: mean 82.04, std 13.58, range [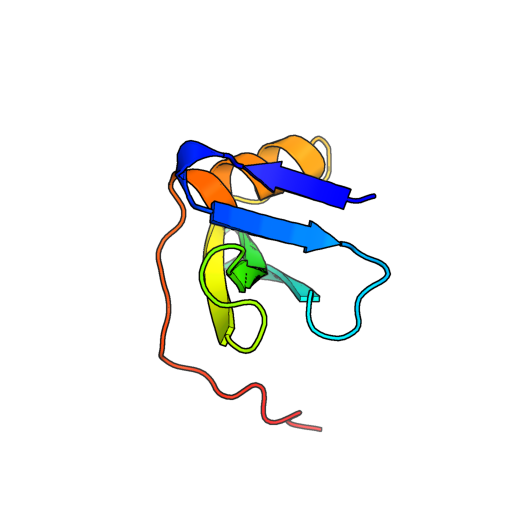37.91, 93.62]

Secondary structure (DSSP, 8-state):
-EEEETTTTEEEETTSTT-EEEEEEETTEEEEEEEEEESSSTT-EEEEEEE--GGGHHHHHHHHHHHPEE----------